Protein AF-A0A962RF43-F1 (afdb_monomer)

Radius of gyration: 31.76 Å; Cα contacts (8 Å, |Δi|>4): 2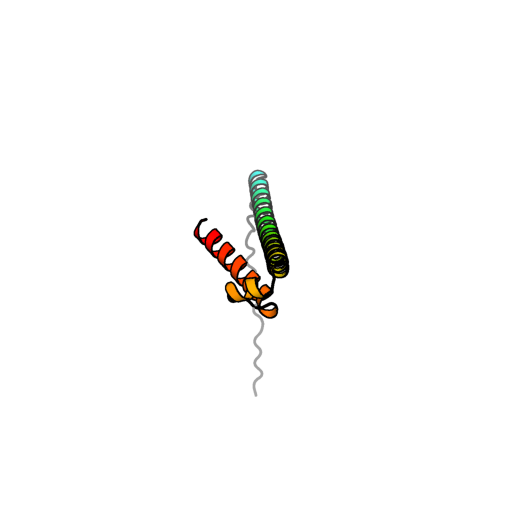3; chains: 1; bounding box: 94×23×60 Å

Structure (mmCIF, N/CA/C/O backbone):
data_AF-A0A962RF43-F1
#
_entry.id   AF-A0A962RF43-F1
#
loop_
_atom_site.group_PDB
_atom_site.id
_atom_site.type_symbol
_atom_site.label_atom_id
_atom_site.label_alt_id
_atom_site.label_comp_id
_atom_site.label_asym_id
_atom_site.label_entity_id
_atom_site.label_seq_id
_atom_site.pdbx_PDB_ins_code
_atom_site.Cartn_x
_atom_site.Cartn_y
_atom_site.Cartn_z
_atom_site.occupancy
_atom_site.B_iso_or_equiv
_atom_site.auth_seq_id
_atom_site.auth_comp_id
_atom_site.auth_asym_id
_atom_site.auth_atom_id
_atom_site.pdbx_PDB_model_num
ATOM 1 N N . MET A 1 1 ? 74.925 -9.893 6.655 1.00 49.09 1 MET A N 1
ATOM 2 C CA . MET A 1 1 ? 74.974 -10.975 5.652 1.00 49.09 1 MET A CA 1
ATOM 3 C C . MET A 1 1 ? 73.718 -10.881 4.804 1.00 49.09 1 MET A C 1
ATOM 5 O O . MET A 1 1 ? 72.641 -10.769 5.368 1.00 49.09 1 MET A O 1
ATOM 9 N N . SER A 1 2 ? 73.921 -10.878 3.488 1.00 54.34 2 SER A N 1
ATOM 10 C CA . SER A 1 2 ? 72.967 -11.125 2.398 1.00 54.34 2 SER A CA 1
ATOM 11 C C . SER A 1 2 ? 71.773 -10.190 2.201 1.00 54.34 2 SER A C 1
ATOM 13 O O . SER A 1 2 ? 70.656 -10.440 2.642 1.00 54.34 2 SER A O 1
ATOM 15 N N . SER A 1 3 ? 72.038 -9.171 1.384 1.00 55.00 3 SER A N 1
ATOM 16 C CA . SER A 1 3 ? 71.104 -8.603 0.412 1.00 55.00 3 SER A CA 1
ATOM 17 C C . SER A 1 3 ? 70.519 -9.697 -0.487 1.00 55.00 3 SER A C 1
ATOM 19 O O . SER A 1 3 ? 71.277 -10.524 -0.992 1.00 55.00 3 SER A O 1
ATOM 21 N N . ASN A 1 4 ? 69.212 -9.657 -0.756 1.00 65.25 4 ASN A N 1
ATOM 22 C CA . ASN A 1 4 ? 68.619 -10.376 -1.883 1.00 65.25 4 ASN A CA 1
ATOM 23 C C . ASN A 1 4 ? 67.982 -9.370 -2.843 1.00 65.25 4 ASN A C 1
ATOM 25 O O . ASN A 1 4 ? 67.029 -8.667 -2.515 1.00 65.25 4 ASN A O 1
ATOM 29 N N . HIS A 1 5 ? 68.596 -9.295 -4.017 1.00 61.19 5 HIS A N 1
ATOM 30 C CA . HIS A 1 5 ? 68.250 -8.470 -5.158 1.00 61.19 5 HIS A CA 1
ATOM 31 C C . HIS A 1 5 ? 67.551 -9.398 -6.160 1.00 61.19 5 HIS A C 1
ATOM 33 O O . HIS A 1 5 ? 68.173 -10.336 -6.653 1.00 61.19 5 HIS A O 1
ATOM 39 N N . VAL A 1 6 ? 66.261 -9.184 -6.419 1.00 69.06 6 VAL 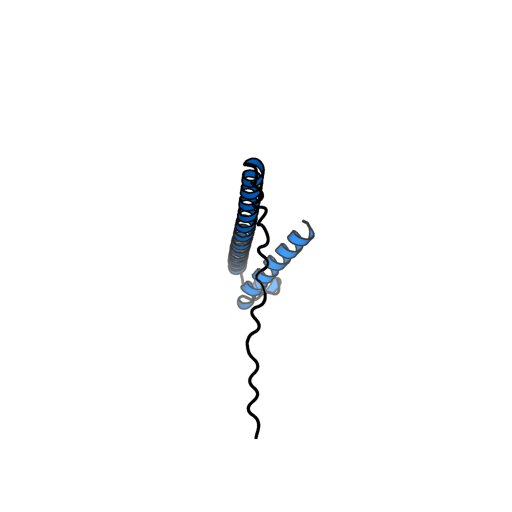A N 1
ATOM 40 C CA . VAL A 1 6 ? 65.503 -9.904 -7.454 1.00 69.06 6 VAL A CA 1
ATOM 41 C C . VAL A 1 6 ? 64.849 -8.847 -8.334 1.00 69.06 6 VAL A C 1
ATOM 43 O O . VAL A 1 6 ? 64.009 -8.078 -7.872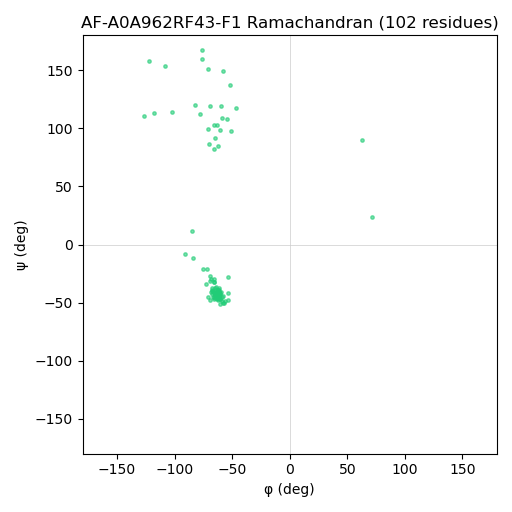 1.00 69.06 6 VAL A O 1
ATOM 46 N N . GLY A 1 7 ? 65.342 -8.743 -9.567 1.00 57.53 7 GLY A N 1
ATOM 47 C CA . GLY A 1 7 ? 64.921 -7.747 -10.547 1.00 57.53 7 GLY A CA 1
ATOM 48 C C . GLY A 1 7 ? 63.563 -8.062 -11.189 1.00 57.53 7 GLY A C 1
ATOM 49 O O . GLY A 1 7 ? 63.132 -9.216 -11.180 1.00 57.53 7 GLY A O 1
ATOM 50 N N . PRO A 1 8 ? 62.888 -7.056 -11.771 1.00 64.38 8 PRO A N 1
ATOM 51 C CA . PRO A 1 8 ? 61.670 -7.264 -12.542 1.00 64.38 8 PRO A CA 1
ATOM 52 C C . PRO A 1 8 ? 62.014 -7.788 -13.944 1.00 64.38 8 PRO A C 1
ATOM 54 O O . PRO A 1 8 ? 62.596 -7.077 -14.764 1.00 64.38 8 PRO A O 1
ATOM 57 N N . ALA A 1 9 ? 61.651 -9.042 -14.217 1.00 61.03 9 ALA A N 1
ATOM 58 C CA . ALA A 1 9 ? 61.602 -9.575 -15.572 1.00 61.03 9 ALA A CA 1
ATOM 59 C C . ALA A 1 9 ? 60.438 -8.906 -16.316 1.00 61.03 9 ALA A C 1
ATOM 61 O O . ALA A 1 9 ? 59.288 -8.981 -15.889 1.00 61.03 9 ALA A O 1
ATOM 62 N N . ALA A 1 10 ? 60.766 -8.209 -17.401 1.00 56.72 10 ALA A N 1
ATOM 63 C CA . ALA A 1 10 ? 59.812 -7.628 -18.328 1.00 56.72 10 ALA A CA 1
ATOM 64 C C . ALA A 1 10 ? 59.050 -8.757 -19.032 1.00 56.72 10 ALA A C 1
ATOM 66 O O . ALA A 1 10 ? 59.591 -9.424 -19.913 1.00 56.72 10 ALA A O 1
ATOM 67 N N . GLU A 1 11 ? 57.814 -8.993 -18.602 1.00 62.25 11 GLU A N 1
ATOM 68 C CA . GLU A 1 11 ? 56.920 -9.940 -19.248 1.00 62.25 11 GLU A CA 1
ATOM 69 C C . GLU A 1 11 ? 56.263 -9.260 -20.453 1.00 62.25 11 GLU A C 1
ATOM 71 O O . GLU A 1 11 ? 55.641 -8.198 -20.362 1.00 62.25 11 GLU A O 1
ATOM 76 N N . THR A 1 12 ? 56.516 -9.867 -21.604 1.00 60.88 12 THR A N 1
ATOM 77 C CA . THR A 1 12 ? 56.040 -9.531 -22.938 1.00 60.88 12 THR A CA 1
ATOM 78 C C . THR A 1 12 ? 54.541 -9.251 -22.951 1.00 60.88 12 THR A C 1
ATOM 80 O O . THR A 1 12 ? 53.725 -10.131 -22.692 1.00 60.88 12 THR A O 1
ATOM 83 N N . ILE A 1 13 ? 54.176 -8.023 -23.315 1.00 62.62 13 ILE A N 1
ATOM 84 C CA . ILE A 1 13 ? 52.802 -7.658 -23.647 1.00 62.62 13 ILE A CA 1
ATOM 85 C C . ILE A 1 13 ? 52.488 -8.329 -24.990 1.00 62.62 13 ILE A C 1
ATOM 87 O O . ILE A 1 13 ? 52.915 -7.848 -26.040 1.00 62.62 13 ILE A O 1
ATOM 91 N N . GLU A 1 14 ? 51.788 -9.467 -24.959 1.00 57.34 14 GLU A N 1
ATOM 92 C CA . GLU A 1 14 ? 51.163 -10.033 -26.152 1.00 57.34 14 GLU A CA 1
ATOM 93 C C . GLU A 1 14 ? 50.184 -9.002 -26.713 1.00 57.34 14 GLU A C 1
ATOM 95 O O . GLU A 1 14 ? 49.138 -8.695 -26.137 1.00 57.34 14 GLU A O 1
ATOM 100 N N . SER A 1 15 ? 50.576 -8.439 -27.852 1.00 58.03 15 SER A N 1
ATOM 101 C CA . SER A 1 15 ? 49.747 -7.609 -28.710 1.00 58.03 15 SER A CA 1
ATOM 102 C C . SER A 1 15 ? 48.636 -8.494 -29.280 1.00 58.03 15 SER A C 1
ATOM 104 O O . SER A 1 15 ? 48.751 -9.045 -30.371 1.00 58.03 15 SER A O 1
ATOM 106 N N . GLY A 1 16 ? 47.579 -8.695 -28.493 1.00 58.81 16 GLY A N 1
ATOM 107 C CA . GLY A 1 16 ? 46.336 -9.284 -28.962 1.00 58.81 16 GLY A CA 1
ATOM 108 C C . GLY A 1 16 ? 45.749 -8.351 -30.009 1.00 58.81 16 GLY A C 1
ATOM 109 O O . GLY A 1 16 ? 45.215 -7.296 -29.667 1.00 58.81 16 GLY A O 1
ATOM 110 N N . GLU A 1 17 ? 45.901 -8.724 -31.278 1.00 52.12 17 GLU A N 1
ATOM 111 C CA . GLU A 1 17 ? 45.261 -8.089 -32.421 1.00 52.12 17 GLU A CA 1
ATOM 112 C C . GLU A 1 17 ? 43.762 -7.996 -32.138 1.00 52.12 17 GLU A C 1
ATOM 114 O O . GLU A 1 17 ? 43.003 -8.961 -32.256 1.00 52.12 17 GLU A O 1
ATOM 119 N N . GLY A 1 18 ? 43.349 -6.817 -31.675 1.00 49.88 18 GLY A N 1
ATOM 120 C CA . GLY A 1 18 ? 41.967 -6.490 -31.404 1.00 49.88 18 GLY A CA 1
ATOM 121 C C . GLY A 1 18 ? 41.194 -6.624 -32.701 1.00 49.88 18 GLY A C 1
ATOM 122 O O . GLY A 1 18 ? 41.194 -5.715 -33.527 1.00 49.88 18 GLY A O 1
ATOM 123 N N . SER A 1 19 ? 40.527 -7.764 -32.874 1.00 49.38 19 SER A N 1
ATOM 124 C CA . SER A 1 19 ? 39.441 -7.931 -33.828 1.00 49.38 19 SER A CA 1
ATOM 125 C C . SER A 1 19 ? 38.336 -6.974 -33.392 1.00 49.38 19 SER A C 1
ATOM 127 O O . SER A 1 19 ? 37.451 -7.310 -32.602 1.00 49.38 19 SER A O 1
ATOM 129 N N . VAL A 1 20 ? 38.453 -5.717 -33.822 1.00 55.78 20 VAL A N 1
ATOM 130 C CA . VAL A 1 20 ? 37.446 -4.688 -33.604 1.00 55.78 20 VAL A CA 1
ATOM 131 C C . VAL A 1 20 ? 36.283 -5.093 -34.493 1.00 55.78 20 VAL A C 1
ATOM 133 O O . VAL A 1 20 ? 36.225 -4.738 -35.669 1.00 55.78 20 VAL A O 1
ATOM 136 N N . ALA A 1 21 ? 35.407 -5.944 -33.960 1.00 57.97 21 ALA A N 1
ATOM 137 C CA . ALA A 1 21 ? 34.204 -6.371 -34.642 1.00 57.97 21 ALA A CA 1
ATOM 138 C C . ALA A 1 21 ? 33.448 -5.104 -35.048 1.00 57.97 21 ALA A C 1
ATOM 140 O O . ALA A 1 21 ? 32.919 -4.385 -34.199 1.00 57.97 21 ALA A O 1
ATOM 141 N N . VAL A 1 22 ? 33.454 -4.801 -36.349 1.00 65.88 22 VAL A N 1
ATOM 142 C CA . VAL A 1 22 ? 32.682 -3.703 -36.922 1.00 65.88 22 VAL A CA 1
ATOM 143 C C . VAL A 1 22 ? 31.221 -4.074 -36.709 1.00 65.88 22 VAL A C 1
ATOM 145 O O . VAL A 1 22 ? 30.625 -4.825 -37.482 1.00 65.88 22 VAL A O 1
ATOM 148 N N . LEU A 1 23 ? 30.665 -3.622 -35.586 1.00 70.31 23 LEU A N 1
ATOM 149 C CA . LEU A 1 23 ? 29.273 -3.845 -35.244 1.00 70.31 23 LEU A CA 1
ATOM 150 C C . LEU A 1 23 ? 28.436 -3.228 -36.354 1.00 70.31 23 LEU A C 1
ATOM 152 O O . LEU A 1 23 ? 28.502 -2.026 -36.618 1.00 70.31 23 LEU A O 1
ATOM 156 N N . SER A 1 24 ? 27.647 -4.067 -37.018 1.00 81.06 24 SER A N 1
ATOM 157 C CA . SER A 1 24 ? 26.726 -3.585 -38.034 1.00 81.06 24 SER A CA 1
ATOM 158 C C . SER A 1 24 ? 25.780 -2.554 -37.413 1.00 81.06 24 SER A C 1
ATOM 160 O O . SER A 1 24 ? 25.406 -2.642 -36.238 1.00 81.06 24 SER A O 1
ATOM 162 N N . ALA A 1 25 ? 25.329 -1.588 -38.213 1.00 83.38 25 ALA A N 1
ATOM 163 C CA . ALA A 1 25 ? 24.340 -0.607 -37.764 1.00 83.38 25 ALA A CA 1
ATOM 164 C C . ALA A 1 25 ? 23.077 -1.275 -37.169 1.00 83.38 25 ALA A C 1
ATOM 166 O O . ALA A 1 25 ? 22.428 -0.708 -36.291 1.00 83.38 25 ALA A O 1
ATOM 167 N N . GLY A 1 26 ? 22.744 -2.497 -37.609 1.00 89.75 26 GLY A N 1
ATOM 168 C CA . GLY A 1 26 ? 21.673 -3.313 -37.035 1.00 89.75 26 GLY A CA 1
ATOM 169 C C . GLY A 1 26 ? 21.955 -3.773 -35.601 1.00 89.75 26 GLY A C 1
ATOM 170 O O . GLY A 1 26 ? 21.087 -3.626 -34.740 1.00 89.75 26 GLY A O 1
ATOM 171 N N . ALA A 1 27 ? 23.168 -4.259 -35.318 1.00 87.50 27 ALA A N 1
ATOM 172 C CA . ALA A 1 27 ? 23.570 -4.674 -33.972 1.00 87.50 27 ALA A CA 1
ATOM 173 C C . ALA A 1 27 ? 23.540 -3.498 -32.983 1.00 87.50 27 ALA A C 1
ATOM 175 O O . ALA A 1 27 ? 23.012 -3.634 -31.878 1.00 87.50 27 ALA A O 1
ATOM 176 N N . LEU A 1 28 ? 24.005 -2.317 -33.410 1.00 89.69 28 LEU A N 1
ATOM 177 C CA . LEU A 1 28 ? 23.958 -1.103 -32.591 1.00 89.69 28 LEU A CA 1
ATOM 178 C C . LEU A 1 28 ? 22.515 -0.692 -32.251 1.00 89.69 28 LEU A C 1
ATOM 180 O O . LEU A 1 28 ? 22.212 -0.381 -31.099 1.00 89.69 28 LEU A O 1
ATOM 184 N N . ARG A 1 29 ? 21.596 -0.740 -33.227 1.00 93.56 29 ARG A N 1
ATOM 185 C CA . ARG A 1 29 ? 20.168 -0.442 -32.999 1.00 93.56 29 ARG A CA 1
ATOM 186 C C . ARG A 1 29 ? 19.517 -1.442 -32.048 1.00 93.56 29 ARG A C 1
ATOM 188 O O . ARG A 1 29 ? 18.746 -1.037 -31.178 1.00 93.56 29 ARG A O 1
ATOM 195 N N . GLN A 1 30 ? 19.826 -2.729 -32.196 1.00 93.12 30 GLN A N 1
ATOM 196 C CA . GLN A 1 30 ? 19.286 -3.769 -31.323 1.00 93.12 30 GLN A CA 1
ATOM 197 C C . GLN A 1 30 ? 19.781 -3.599 -29.882 1.00 93.12 30 GLN A C 1
ATOM 199 O O . GLN A 1 30 ? 18.978 -3.665 -28.950 1.00 93.12 30 GLN A O 1
ATOM 204 N N . ALA A 1 31 ? 21.071 -3.305 -29.700 1.00 92.50 31 ALA A N 1
ATOM 205 C CA . ALA A 1 31 ? 21.646 -3.007 -28.392 1.00 92.50 31 ALA A CA 1
ATOM 206 C C . ALA A 1 31 ? 21.005 -1.761 -27.760 1.00 92.50 31 ALA A C 1
ATOM 208 O O . ALA A 1 31 ? 20.582 -1.807 -26.605 1.00 92.50 31 ALA A O 1
ATOM 209 N N . ALA A 1 32 ? 20.835 -0.678 -28.527 1.00 93.38 32 ALA A N 1
ATOM 210 C CA . ALA A 1 32 ? 20.173 0.537 -28.052 1.00 93.38 32 ALA A CA 1
ATOM 211 C C . ALA A 1 32 ? 18.714 0.280 -27.628 1.00 93.38 32 ALA A C 1
ATOM 213 O O . ALA A 1 32 ? 18.281 0.740 -26.571 1.00 93.38 32 ALA A O 1
ATOM 214 N N . ARG A 1 33 ? 17.958 -0.509 -28.406 1.00 96.56 33 ARG A N 1
ATOM 215 C CA . ARG A 1 33 ? 16.580 -0.896 -28.060 1.00 96.56 33 ARG A CA 1
ATOM 216 C C . ARG A 1 33 ? 16.535 -1.741 -26.787 1.00 96.56 33 ARG A C 1
ATOM 218 O O . ARG A 1 33 ? 15.678 -1.509 -25.934 1.00 96.56 33 ARG A O 1
ATOM 225 N N . ALA A 1 34 ? 17.454 -2.695 -26.645 1.00 94.38 34 ALA A N 1
ATOM 226 C CA . ALA A 1 34 ? 17.561 -3.519 -25.448 1.00 94.38 34 ALA A CA 1
ATOM 227 C C . ALA A 1 34 ? 17.867 -2.660 -24.211 1.00 94.38 34 ALA A C 1
ATOM 229 O O . ALA A 1 34 ? 17.160 -2.781 -23.208 1.00 94.38 34 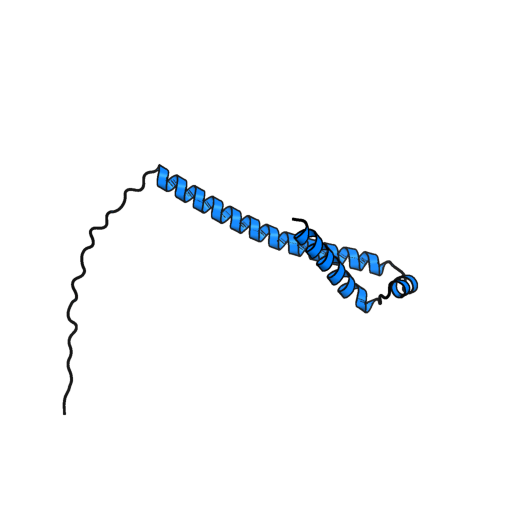ALA A O 1
ATOM 230 N N . ALA A 1 35 ? 18.826 -1.736 -24.312 1.00 93.56 35 ALA A N 1
ATOM 231 C CA . ALA A 1 35 ? 19.166 -0.798 -23.246 1.00 93.56 35 ALA A CA 1
ATOM 232 C C . ALA A 1 35 ? 17.962 0.071 -22.846 1.00 93.56 35 ALA A C 1
ATOM 234 O O . ALA A 1 35 ? 17.597 0.103 -21.672 1.00 93.56 35 ALA A O 1
ATOM 235 N N . LEU A 1 36 ? 17.262 0.674 -23.816 1.00 96.69 36 LEU A N 1
ATOM 236 C CA . LEU A 1 36 ? 16.069 1.484 -23.547 1.00 96.69 36 LEU A CA 1
ATOM 237 C C . LEU A 1 36 ? 14.960 0.667 -22.867 1.00 96.69 36 LEU A C 1
ATOM 239 O O . LEU A 1 36 ? 14.335 1.132 -21.915 1.00 96.69 36 LEU A O 1
ATOM 243 N N . SER A 1 37 ? 14.734 -0.571 -23.317 1.00 96.69 37 SER A N 1
ATOM 244 C CA . SER A 1 37 ? 13.739 -1.466 -22.711 1.00 96.69 37 SER A CA 1
ATOM 245 C C . SER A 1 37 ? 14.103 -1.882 -21.281 1.00 96.69 37 SER A C 1
ATOM 247 O O . SER A 1 37 ? 13.219 -2.092 -20.449 1.00 96.69 37 SER A O 1
ATOM 249 N N . ALA A 1 38 ? 15.396 -2.004 -20.971 1.00 94.19 38 ALA A N 1
ATOM 250 C CA . ALA A 1 38 ? 15.868 -2.278 -19.621 1.00 94.19 38 ALA A CA 1
ATOM 251 C C . ALA A 1 38 ? 15.632 -1.063 -18.716 1.00 94.19 38 ALA A C 1
ATOM 253 O O . ALA A 1 38 ? 15.007 -1.206 -17.667 1.00 94.19 38 ALA A O 1
ATOM 254 N N . SER A 1 39 ? 16.009 0.137 -19.168 1.00 96.19 39 SER A N 1
ATOM 255 C CA . SER A 1 39 ? 15.744 1.384 -18.444 1.00 96.19 39 SER A CA 1
ATOM 256 C C . SER A 1 39 ? 14.249 1.599 -18.193 1.00 96.19 39 SER A C 1
ATOM 258 O O . SER A 1 39 ? 13.855 1.911 -17.070 1.00 96.19 39 SER A O 1
ATOM 260 N N . ALA A 1 40 ? 13.396 1.358 -19.195 1.00 96.69 40 ALA A N 1
ATOM 261 C CA . ALA A 1 40 ? 11.945 1.478 -19.054 1.00 96.69 40 ALA A CA 1
ATOM 262 C C . ALA A 1 40 ? 11.377 0.517 -17.996 1.00 96.69 40 ALA A C 1
ATOM 264 O O . ALA A 1 40 ? 10.508 0.905 -17.215 1.00 96.69 40 ALA A O 1
ATOM 265 N N . ARG A 1 41 ? 11.887 -0.721 -17.923 1.00 96.75 41 ARG A N 1
ATOM 266 C CA . ARG A 1 41 ? 11.493 -1.685 -16.882 1.00 96.75 41 ARG A CA 1
ATOM 267 C C . ARG A 1 41 ? 11.894 -1.213 -15.488 1.00 96.75 41 ARG A C 1
ATOM 269 O O . ARG A 1 41 ? 11.065 -1.296 -14.585 1.00 96.75 41 ARG A O 1
ATOM 276 N N . THR A 1 42 ? 13.100 -0.675 -15.324 1.00 96.75 42 THR A N 1
ATOM 277 C CA . THR A 1 42 ? 13.562 -0.131 -14.038 1.00 96.75 42 THR A CA 1
ATOM 278 C C . THR A 1 42 ? 12.692 1.038 -13.582 1.00 96.75 42 THR A C 1
ATOM 280 O O . THR A 1 42 ? 12.210 1.039 -12.450 1.00 96.75 42 THR A O 1
ATOM 283 N N . VAL A 1 43 ? 12.410 1.994 -14.472 1.00 97.69 43 VAL A N 1
ATOM 284 C CA . VAL A 1 43 ? 11.532 3.135 -14.159 1.00 97.69 43 VAL A CA 1
ATOM 285 C C . VAL A 1 43 ? 10.123 2.656 -13.811 1.00 97.69 43 VAL A C 1
ATOM 287 O O . VAL A 1 43 ? 9.546 3.101 -12.823 1.00 97.69 43 VAL A O 1
ATOM 290 N N . ALA A 1 44 ? 9.576 1.699 -14.565 1.00 96.25 44 ALA A N 1
ATOM 291 C CA . ALA A 1 44 ? 8.267 1.129 -14.265 1.00 96.25 44 ALA A CA 1
ATOM 292 C C . ALA A 1 44 ? 8.240 0.424 -12.898 1.00 96.25 44 ALA A C 1
ATO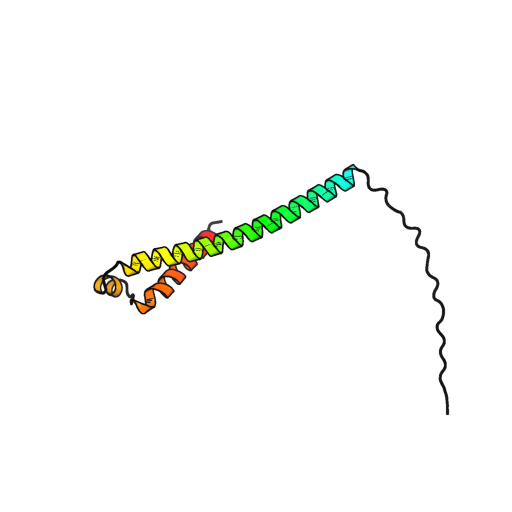M 294 O O . ALA A 1 44 ? 7.252 0.538 -12.175 1.00 96.25 44 ALA A O 1
ATOM 295 N N . GLN A 1 45 ? 9.304 -0.288 -12.517 1.00 96.19 45 GLN A N 1
ATOM 296 C CA . GLN A 1 45 ? 9.416 -0.922 -11.199 1.00 96.19 45 GLN A CA 1
ATOM 297 C C . GLN A 1 45 ? 9.474 0.112 -10.068 1.00 96.19 45 GLN A C 1
ATOM 299 O O . GLN A 1 45 ? 8.764 -0.045 -9.075 1.00 96.19 45 GLN A O 1
ATOM 304 N N . GLN A 1 46 ? 10.251 1.183 -10.239 1.00 96.62 46 GLN A N 1
ATOM 305 C CA . GLN A 1 46 ? 10.330 2.281 -9.271 1.00 96.62 46 GLN A CA 1
ATOM 306 C C . GLN A 1 46 ? 8.997 3.026 -9.141 1.00 96.62 46 GLN A C 1
ATOM 308 O O . GLN A 1 46 ? 8.535 3.294 -8.037 1.00 96.62 46 GLN A O 1
ATOM 313 N N . LEU A 1 47 ? 8.321 3.312 -10.255 1.00 97.19 47 LEU A N 1
ATOM 314 C CA . LEU A 1 47 ? 7.015 3.962 -10.208 1.00 97.19 47 LEU A CA 1
ATOM 315 C C . LEU A 1 47 ? 5.984 3.076 -9.501 1.00 97.19 47 LEU A C 1
ATOM 317 O O . LEU A 1 47 ? 5.210 3.562 -8.681 1.00 97.19 47 LEU A O 1
ATOM 321 N N . ARG A 1 48 ? 5.999 1.762 -9.761 1.00 95.81 48 ARG A N 1
ATOM 322 C CA . ARG A 1 48 ? 5.127 0.815 -9.052 1.00 95.81 48 ARG A CA 1
ATOM 323 C C . ARG A 1 48 ? 5.401 0.797 -7.551 1.00 95.81 48 ARG A C 1
ATOM 325 O O . ARG A 1 48 ? 4.437 0.735 -6.796 1.00 95.81 48 ARG A O 1
ATOM 332 N N . SER A 1 49 ? 6.658 0.838 -7.104 1.00 94.06 49 SER A N 1
ATOM 333 C CA . SER A 1 49 ? 6.962 0.832 -5.666 1.00 94.06 49 SER A CA 1
ATOM 334 C C . SER A 1 49 ? 6.492 2.116 -4.981 1.00 94.06 49 SER A C 1
ATOM 336 O O . SER A 1 49 ? 5.853 2.041 -3.932 1.00 94.06 49 SER A O 1
ATOM 338 N N . VAL A 1 50 ? 6.710 3.273 -5.611 1.00 96.75 50 VAL A N 1
ATOM 339 C CA . VAL A 1 50 ? 6.233 4.570 -5.106 1.00 96.75 50 VAL A CA 1
ATOM 340 C C . VAL A 1 50 ? 4.707 4.610 -5.048 1.00 96.75 50 VAL A C 1
ATOM 342 O O . VAL A 1 50 ? 4.143 4.977 -4.019 1.00 96.75 50 VAL A O 1
ATOM 345 N N . LEU A 1 51 ? 4.027 4.180 -6.115 1.00 95.31 51 LEU A N 1
ATOM 346 C CA . LEU A 1 51 ? 2.565 4.133 -6.142 1.00 95.31 51 LEU A CA 1
ATOM 347 C C . LEU A 1 51 ? 2.017 3.192 -5.068 1.00 95.31 51 LEU A C 1
ATOM 349 O O . LEU A 1 51 ? 1.080 3.569 -4.375 1.00 95.31 51 LEU A O 1
ATOM 353 N N . ARG A 1 52 ? 2.606 2.004 -4.881 1.00 92.88 52 ARG A N 1
ATOM 354 C CA . ARG A 1 52 ? 2.189 1.069 -3.819 1.00 92.88 52 ARG A CA 1
ATOM 355 C C . ARG A 1 52 ? 2.302 1.695 -2.434 1.00 92.88 52 ARG A C 1
ATOM 357 O O . ARG A 1 52 ? 1.362 1.587 -1.654 1.00 92.88 52 ARG A O 1
ATOM 364 N N . LEU A 1 53 ? 3.414 2.371 -2.143 1.00 94.50 53 LEU A N 1
ATOM 365 C CA . LEU A 1 53 ? 3.598 3.053 -0.862 1.00 94.50 53 LEU A CA 1
ATOM 366 C C . LEU A 1 53 ? 2.551 4.156 -0.667 1.00 94.50 53 LEU A C 1
ATOM 368 O O . LEU A 1 53 ? 1.912 4.221 0.379 1.00 94.50 53 LEU A O 1
ATOM 372 N N . TRP A 1 54 ? 2.331 4.977 -1.694 1.00 96.44 54 TRP A N 1
ATOM 373 C CA . TRP A 1 54 ? 1.341 6.049 -1.641 1.00 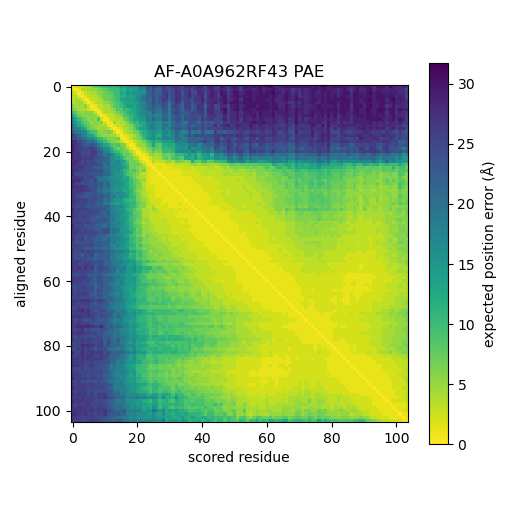96.44 54 TRP A CA 1
ATOM 374 C C . TRP A 1 54 ? -0.084 5.517 -1.439 1.00 96.44 54 TRP A C 1
ATOM 376 O O . TRP A 1 54 ? -0.798 6.004 -0.564 1.00 96.44 54 TRP A O 1
ATOM 386 N N . TYR A 1 55 ? -0.481 4.484 -2.189 1.00 94.06 55 TYR A N 1
ATOM 387 C CA . TYR A 1 55 ? -1.783 3.833 -2.033 1.00 94.06 55 TYR A CA 1
ATOM 388 C C . TYR A 1 55 ? -1.954 3.217 -0.644 1.00 94.06 55 TYR A C 1
ATOM 390 O O . TYR A 1 55 ? -3.031 3.348 -0.064 1.00 94.06 55 TY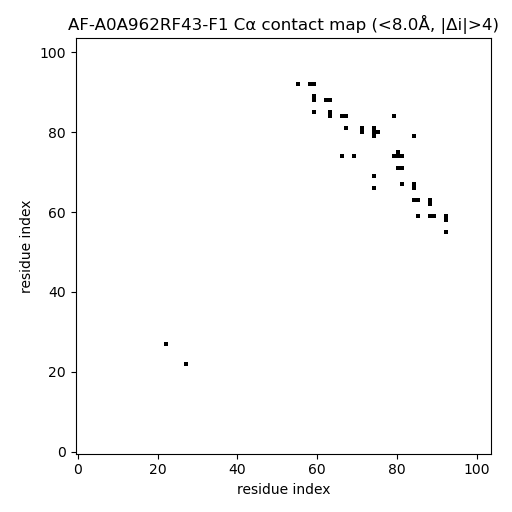R A O 1
ATOM 398 N N . ARG A 1 56 ? -0.907 2.586 -0.097 1.00 94.62 56 ARG A N 1
ATOM 399 C CA . ARG A 1 56 ? -0.921 2.015 1.256 1.00 94.62 56 ARG A CA 1
ATOM 400 C C . ARG A 1 56 ? -1.179 3.091 2.306 1.00 94.62 56 ARG A C 1
ATOM 402 O O . ARG A 1 56 ? -2.114 2.946 3.088 1.00 94.62 56 ARG A O 1
ATOM 409 N N . GLU A 1 57 ? -0.426 4.187 2.280 1.00 96.12 57 GLU A N 1
ATOM 410 C CA . GLU A 1 57 ? -0.618 5.294 3.227 1.00 96.12 57 GLU A CA 1
ATOM 411 C C . GLU A 1 57 ? -2.006 5.934 3.093 1.00 96.12 57 GLU A C 1
ATOM 413 O O . GLU A 1 57 ? -2.679 6.186 4.093 1.00 96.12 57 GLU A O 1
ATOM 418 N N . HIS A 1 58 ? -2.495 6.124 1.863 1.00 96.81 58 HIS A N 1
ATOM 419 C CA . HIS A 1 58 ? -3.847 6.642 1.633 1.00 96.81 58 HIS A CA 1
ATOM 420 C C . HIS A 1 58 ? -4.946 5.691 2.116 1.00 96.81 58 HIS A C 1
ATOM 422 O O . HIS A 1 58 ? -5.986 6.141 2.601 1.00 96.81 58 HIS A O 1
ATOM 428 N N . ALA A 1 59 ? -4.757 4.380 1.963 1.00 96.56 59 ALA A N 1
ATOM 429 C CA . ALA A 1 59 ? -5.697 3.386 2.463 1.00 96.56 59 ALA A CA 1
ATOM 430 C C . ALA A 1 59 ? -5.743 3.412 3.996 1.00 96.56 59 ALA A C 1
ATOM 432 O O . ALA A 1 59 ? -6.830 3.518 4.560 1.00 96.56 59 ALA A O 1
ATOM 433 N N . ILE A 1 60 ? -4.577 3.425 4.654 1.00 97.69 60 ILE A N 1
ATOM 434 C CA . ILE A 1 60 ? -4.475 3.515 6.116 1.00 97.69 60 ILE A CA 1
ATOM 435 C C . ILE A 1 60 ? -5.158 4.788 6.617 1.00 97.69 60 ILE A C 1
ATOM 437 O O . ILE A 1 60 ? -6.007 4.705 7.501 1.00 97.69 60 ILE A O 1
ATOM 441 N N . ALA A 1 61 ? -4.841 5.951 6.037 1.00 98.00 61 ALA A N 1
ATOM 442 C CA . ALA A 1 61 ? -5.429 7.227 6.443 1.00 98.00 61 ALA A CA 1
ATOM 443 C C . ALA A 1 61 ? -6.965 7.204 6.360 1.00 98.00 61 ALA A C 1
ATOM 445 O O . ALA A 1 61 ? -7.639 7.512 7.342 1.00 98.00 61 ALA A O 1
ATOM 446 N N . ARG A 1 62 ? -7.526 6.732 5.238 1.00 98.00 62 ARG A N 1
ATOM 447 C CA . ARG A 1 62 ? -8.985 6.614 5.073 1.00 98.00 62 ARG A CA 1
ATOM 448 C C . ARG A 1 62 ? -9.622 5.659 6.081 1.00 98.00 62 ARG A C 1
ATOM 450 O O . ARG A 1 62 ? -10.685 5.968 6.621 1.00 98.00 62 ARG A O 1
ATOM 457 N N . THR A 1 63 ? -8.997 4.515 6.355 1.00 97.31 63 THR A N 1
ATOM 458 C CA . THR A 1 63 ? -9.494 3.566 7.361 1.00 97.31 63 THR A CA 1
ATOM 459 C C . THR A 1 63 ? -9.441 4.167 8.763 1.00 97.31 63 THR A C 1
ATOM 461 O O . THR A 1 63 ? -10.403 4.033 9.517 1.00 97.31 63 THR A O 1
ATOM 464 N N . VAL A 1 64 ? -8.363 4.877 9.105 1.00 98.19 64 VAL A N 1
ATOM 465 C CA . VAL A 1 64 ? -8.232 5.584 10.386 1.00 98.19 64 VAL A CA 1
ATOM 466 C C . VAL A 1 64 ? -9.330 6.630 10.545 1.00 98.19 64 VAL A C 1
ATOM 468 O O . VAL A 1 64 ? -9.970 6.661 11.594 1.00 98.19 64 VAL A O 1
ATOM 471 N N . ASP A 1 65 ? -9.583 7.450 9.526 1.00 98.25 65 ASP A N 1
ATOM 472 C CA . ASP A 1 65 ? -10.625 8.480 9.578 1.00 98.25 65 ASP A CA 1
ATOM 473 C C . ASP A 1 65 ? -12.022 7.864 9.717 1.00 98.25 65 ASP A C 1
ATOM 475 O O . ASP A 1 65 ? -12.818 8.305 10.546 1.00 98.25 65 ASP A O 1
ATOM 479 N N . THR A 1 66 ? -12.282 6.771 8.994 1.00 97.50 66 THR A N 1
ATOM 480 C CA . THR A 1 66 ? -13.538 6.012 9.101 1.00 97.50 66 THR A CA 1
ATOM 481 C C . THR A 1 66 ? -13.738 5.462 10.516 1.00 97.50 66 THR A C 1
ATOM 483 O O . THR A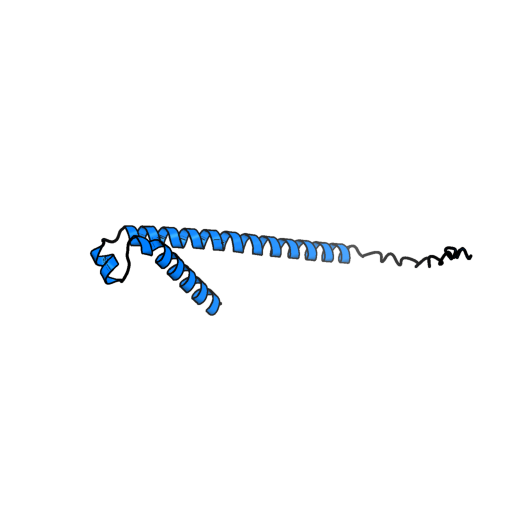 1 66 ? -14.804 5.629 11.102 1.00 97.50 66 THR A O 1
ATOM 486 N N . LEU A 1 67 ? -12.706 4.853 11.109 1.00 97.19 67 LEU A N 1
ATOM 487 C CA . LEU A 1 67 ? -12.766 4.317 12.475 1.00 97.19 67 LEU 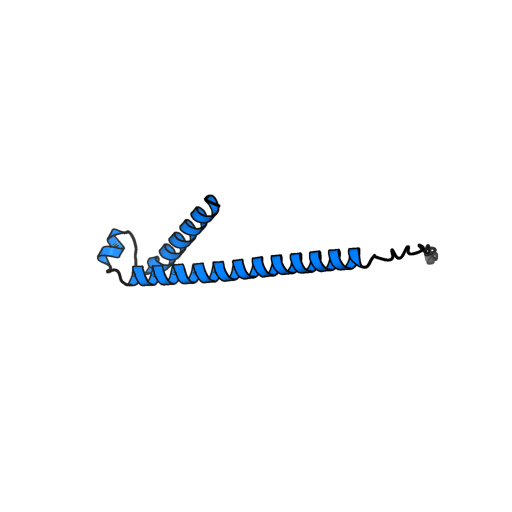A CA 1
ATOM 488 C C . LEU A 1 67 ? -12.842 5.421 13.538 1.00 97.19 67 LEU A C 1
ATOM 490 O O . LEU A 1 67 ? -13.446 5.231 14.593 1.00 97.19 67 LEU A O 1
ATOM 494 N N . ARG A 1 68 ? -12.243 6.588 13.285 1.00 97.44 68 ARG A N 1
ATOM 495 C CA . ARG A 1 68 ? -12.339 7.752 14.178 1.00 97.44 68 ARG A CA 1
ATOM 496 C C . ARG A 1 68 ? -13.741 8.350 14.208 1.00 97.44 68 ARG A C 1
ATOM 498 O O . ARG A 1 68 ? -14.122 8.875 15.249 1.00 97.44 68 ARG A O 1
ATOM 505 N N . ALA A 1 69 ? -14.501 8.235 13.123 1.00 97.94 69 ALA A N 1
ATOM 506 C CA . ALA A 1 69 ? -15.883 8.700 13.067 1.00 97.94 69 ALA A CA 1
ATOM 507 C C . ALA A 1 69 ? -16.859 7.834 13.889 1.00 97.94 69 ALA A C 1
ATOM 509 O O . ALA A 1 69 ? -17.923 8.319 14.265 1.00 97.94 69 ALA A O 1
ATOM 510 N N . LEU A 1 70 ? -16.508 6.577 14.189 1.00 97.69 70 LEU A N 1
ATOM 511 C CA . LEU A 1 70 ? -17.318 5.703 15.045 1.00 97.69 70 LEU A CA 1
ATOM 512 C C . LEU A 1 70 ? -17.271 6.167 16.502 1.00 97.69 70 LEU A C 1
ATOM 514 O O . LEU A 1 70 ? -16.269 6.733 16.940 1.00 97.69 70 LEU A O 1
ATOM 518 N N . ASP A 1 71 ? -18.326 5.908 17.270 1.00 97.62 71 ASP A N 1
ATOM 519 C CA . ASP A 1 71 ? -18.345 6.138 18.716 1.00 97.62 71 ASP A CA 1
ATOM 520 C C . ASP A 1 71 ? -17.567 5.051 19.492 1.00 97.62 71 ASP A C 1
ATOM 522 O O . ASP A 1 71 ? -17.197 4.001 18.961 1.00 97.62 71 ASP A O 1
ATOM 526 N N . ASP A 1 72 ? -17.297 5.309 20.774 1.00 97.62 72 ASP A N 1
ATOM 527 C CA . ASP A 1 72 ? -16.505 4.406 21.619 1.00 97.62 72 ASP A CA 1
ATOM 528 C C . ASP A 1 72 ? -17.214 3.083 21.943 1.00 97.62 72 ASP A C 1
ATOM 530 O O . ASP A 1 72 ? -16.532 2.085 22.187 1.00 97.62 72 ASP A O 1
ATOM 534 N N . ALA A 1 73 ? -18.552 3.051 21.964 1.00 97.75 73 ALA A N 1
ATOM 535 C CA . ALA A 1 73 ? -19.302 1.821 22.205 1.00 97.75 73 ALA A CA 1
ATOM 536 C C . ALA A 1 73 ? -19.193 0.892 20.990 1.00 97.75 73 ALA A C 1
ATOM 538 O O . ALA A 1 73 ? -18.851 -0.277 21.153 1.00 97.75 73 ALA A O 1
ATOM 539 N N . THR A 1 74 ? -19.358 1.440 19.784 1.00 98.00 74 THR A N 1
ATOM 540 C CA . THR A 1 74 ? -19.169 0.728 18.515 1.00 98.00 74 THR A CA 1
ATOM 541 C C . THR A 1 74 ? -17.734 0.223 18.367 1.00 98.00 74 THR A C 1
ATOM 543 O O . THR A 1 74 ? -17.519 -0.931 18.003 1.00 98.00 74 THR A O 1
ATOM 546 N N . LEU A 1 75 ? -16.727 1.043 18.695 1.00 97.88 75 LEU A N 1
ATOM 547 C CA . LEU A 1 75 ? -15.330 0.591 18.671 1.00 97.88 75 LEU A CA 1
ATOM 548 C C . LEU A 1 75 ? -15.073 -0.548 19.658 1.00 97.88 75 LEU A C 1
ATOM 550 O O . LEU A 1 75 ? -14.363 -1.495 19.327 1.00 97.88 75 LEU A O 1
ATOM 554 N N . ARG A 1 76 ? -15.656 -0.475 20.858 1.00 97.56 76 ARG A N 1
ATOM 555 C CA . ARG A 1 76 ? -15.500 -1.516 21.878 1.00 97.56 76 ARG A CA 1
ATOM 556 C C . ARG A 1 76 ? -16.167 -2.826 21.470 1.00 97.56 76 ARG A C 1
ATOM 558 O O . ARG A 1 76 ? -15.598 -3.877 21.748 1.00 97.56 76 ARG A O 1
ATOM 565 N N . ASP A 1 77 ? -17.317 -2.758 20.805 1.00 98.12 77 ASP A N 1
ATOM 566 C CA . ASP A 1 77 ? -18.039 -3.927 20.290 1.00 98.12 77 ASP A CA 1
ATOM 567 C C . ASP A 1 77 ? -17.187 -4.731 19.294 1.00 98.12 77 ASP A C 1
ATOM 569 O O . ASP A 1 77 ? -17.075 -5.950 19.393 1.00 98.12 77 ASP A O 1
ATOM 573 N N . ILE A 1 78 ? -16.452 -4.038 18.419 1.00 96.44 78 ILE A N 1
ATOM 574 C CA . ILE A 1 78 ? -15.512 -4.668 17.476 1.00 96.44 78 ILE A CA 1
ATOM 575 C C . ILE A 1 78 ? -14.119 -4.945 18.081 1.00 96.44 78 ILE A C 1
ATOM 577 O O . ILE A 1 78 ? -13.174 -5.254 17.352 1.00 96.44 78 ILE A O 1
ATOM 581 N N . GLY A 1 79 ? -13.959 -4.822 19.404 1.00 97.12 79 GLY A N 1
ATOM 582 C CA . GLY A 1 79 ? -12.706 -5.119 20.107 1.00 97.12 79 GLY A CA 1
ATOM 583 C C . GLY A 1 79 ? -11.577 -4.109 19.869 1.00 97.12 79 GLY A C 1
ATOM 584 O O . GLY A 1 79 ? -10.401 -4.446 20.015 1.00 97.12 79 GLY A O 1
ATOM 585 N N . LEU A 1 80 ? -11.908 -2.872 19.499 1.00 97.75 80 LEU A N 1
ATOM 586 C CA . LEU A 1 80 ? -10.960 -1.796 19.222 1.00 97.75 80 LEU A CA 1
ATOM 587 C C . LEU A 1 80 ? -10.972 -0.714 20.303 1.00 97.75 80 LEU A C 1
ATOM 589 O O . LEU A 1 80 ? -11.963 -0.439 20.974 1.00 97.75 80 LEU A O 1
ATOM 593 N N . THR A 1 81 ? -9.832 -0.043 20.436 1.00 97.31 81 THR A N 1
ATOM 594 C CA . THR A 1 81 ? -9.678 1.168 21.249 1.00 97.31 81 THR A CA 1
ATOM 595 C C . THR A 1 81 ? -9.180 2.307 20.369 1.00 97.31 81 THR A C 1
ATOM 597 O O . THR A 1 81 ? -8.545 2.062 19.341 1.00 97.31 81 THR A O 1
ATOM 600 N N . ARG A 1 82 ? -9.401 3.565 20.778 1.00 96.88 82 ARG A N 1
ATOM 601 C CA . ARG A 1 82 ? -8.920 4.747 20.035 1.00 96.88 82 ARG A CA 1
ATOM 602 C C . ARG A 1 82 ? -7.419 4.699 19.756 1.00 96.88 82 ARG A C 1
ATOM 604 O O . ARG A 1 82 ? -6.996 4.985 18.639 1.00 96.88 82 ARG A O 1
ATOM 611 N N . CYS A 1 83 ? -6.634 4.277 20.745 1.00 96.88 83 CYS A N 1
ATOM 612 C CA . CYS A 1 83 ? -5.188 4.116 20.610 1.00 96.88 83 CYS A CA 1
ATOM 613 C C . CYS A 1 83 ? -4.810 3.002 19.618 1.00 96.88 83 CYS A C 1
ATOM 615 O O . CYS A 1 83 ? -3.775 3.093 18.965 1.00 96.88 83 CYS A O 1
ATOM 617 N N . GLY A 1 84 ? -5.652 1.973 19.472 1.00 97.62 84 GLY A N 1
ATOM 618 C CA . GLY A 1 84 ? -5.426 0.833 18.579 1.00 97.62 84 GLY A CA 1
ATOM 619 C C . GLY A 1 84 ? -5.845 1.045 17.119 1.00 97.62 84 GLY A C 1
ATOM 620 O O . GLY A 1 84 ? -5.467 0.238 16.274 1.00 97.62 84 GLY A O 1
ATOM 621 N N . ILE A 1 85 ? -6.582 2.117 16.796 1.00 97.94 85 ILE A N 1
ATOM 622 C CA . ILE A 1 85 ? -7.143 2.352 15.448 1.00 97.94 85 ILE A CA 1
ATOM 623 C C . ILE A 1 85 ? -6.073 2.287 14.356 1.00 97.94 85 ILE A C 1
ATOM 625 O O . ILE A 1 85 ? -6.267 1.616 13.346 1.00 97.94 85 ILE A O 1
ATOM 629 N N . ARG A 1 86 ? -4.936 2.967 14.553 1.00 97.69 86 ARG A N 1
ATOM 630 C CA . ARG A 1 86 ? -3.885 3.022 13.529 1.00 97.69 86 ARG A CA 1
ATOM 631 C C . ARG A 1 86 ? -3.265 1.649 13.275 1.00 97.69 86 ARG A C 1
ATOM 633 O O . ARG A 1 86 ? -3.165 1.243 12.124 1.00 97.69 86 ARG A O 1
ATOM 640 N N . ALA A 1 87 ? -2.928 0.923 14.339 1.00 97.75 87 ALA A N 1
ATOM 641 C CA . ALA A 1 87 ? -2.359 -0.417 14.227 1.00 97.75 87 ALA A CA 1
ATOM 642 C C . ALA A 1 87 ? -3.337 -1.397 13.555 1.00 97.75 87 ALA A C 1
ATOM 644 O O . ALA A 1 87 ? -2.934 -2.209 12.726 1.00 97.75 87 ALA A O 1
ATOM 645 N N . ALA A 1 88 ? -4.634 -1.301 13.865 1.00 97.50 88 ALA A N 1
ATOM 646 C CA . ALA A 1 88 ? -5.650 -2.122 13.211 1.00 97.50 88 ALA A CA 1
ATOM 647 C C . ALA A 1 88 ? -5.822 -1.770 11.725 1.00 97.50 88 ALA A C 1
ATOM 649 O O . ALA A 1 88 ? -5.952 -2.673 10.900 1.00 97.50 88 ALA A O 1
ATOM 650 N N . ALA A 1 89 ? -5.782 -0.480 11.372 1.00 97.75 89 ALA A N 1
ATOM 651 C CA . ALA A 1 89 ? -5.835 -0.031 9.982 1.00 97.75 89 ALA A CA 1
ATOM 652 C C . ALA A 1 89 ? -4.634 -0.543 9.169 1.00 97.75 89 ALA A C 1
ATOM 654 O O . ALA A 1 89 ? -4.821 -1.070 8.075 1.00 97.75 89 ALA A O 1
ATOM 655 N N . GLU A 1 90 ? -3.421 -0.459 9.723 1.00 97.50 90 GLU A N 1
ATOM 656 C CA . GLU A 1 90 ? -2.203 -1.019 9.119 1.00 97.50 90 GLU A CA 1
ATOM 657 C C . GLU A 1 90 ? -2.345 -2.528 8.871 1.00 97.50 90 GLU A C 1
ATOM 659 O O . GLU A 1 90 ? -2.172 -2.989 7.743 1.00 97.50 90 GLU A O 1
ATOM 664 N N . GLN A 1 91 ? -2.773 -3.293 9.882 1.00 96.88 91 GLN A N 1
ATOM 665 C CA . GLN A 1 91 ? -2.986 -4.738 9.744 1.00 96.88 91 GLN A CA 1
ATOM 666 C C . GLN A 1 91 ? -4.058 -5.094 8.706 1.00 96.88 91 GLN A C 1
ATOM 668 O O . GLN A 1 91 ? -3.923 -6.097 8.005 1.00 96.88 91 GLN A O 1
ATOM 673 N N . ALA A 1 92 ? -5.137 -4.313 8.615 1.00 96.06 92 ALA A N 1
ATOM 674 C CA . ALA A 1 92 ? -6.196 -4.540 7.636 1.00 96.06 92 ALA A CA 1
ATOM 675 C C . ALA A 1 92 ? -5.690 -4.320 6.202 1.00 96.06 92 ALA A C 1
ATOM 677 O O . ALA A 1 92 ? -5.930 -5.158 5.333 1.00 96.06 92 ALA A O 1
ATOM 678 N N . VAL A 1 93 ? -4.942 -3.236 5.970 1.00 96.12 93 VAL A N 1
ATOM 679 C CA . VAL A 1 93 ? -4.363 -2.924 4.656 1.00 96.12 93 VAL A CA 1
ATOM 680 C C . VAL A 1 93 ? -3.305 -3.952 4.256 1.00 96.12 93 VAL A C 1
ATOM 682 O O . VAL A 1 93 ? -3.284 -4.373 3.098 1.00 96.12 93 VAL A O 1
ATOM 685 N N . ASP A 1 94 ? -2.467 -4.405 5.189 1.00 94.25 94 ASP A N 1
ATOM 686 C CA . ASP A 1 94 ? -1.438 -5.412 4.908 1.00 94.25 94 ASP A CA 1
ATOM 687 C C . ASP A 1 94 ? -2.055 -6.788 4.580 1.00 94.25 94 ASP A C 1
ATOM 689 O O . ASP A 1 94 ? -1.611 -7.450 3.639 1.00 94.25 94 ASP A O 1
ATOM 693 N N . LYS A 1 95 ? -3.135 -7.190 5.271 1.00 94.94 95 LYS A N 1
ATOM 694 C CA . LYS A 1 95 ? -3.903 -8.413 4.950 1.00 94.94 95 LYS A CA 1
ATOM 695 C C . LYS A 1 95 ? -4.575 -8.353 3.578 1.00 94.94 95 LYS A C 1
ATOM 697 O O . LYS A 1 95 ? -4.672 -9.370 2.894 1.00 94.94 95 LYS A O 1
ATOM 702 N N . GLU A 1 96 ? -5.063 -7.185 3.173 1.00 92.81 96 GLU A N 1
ATOM 703 C CA . GLU A 1 96 ? -5.652 -7.012 1.842 1.00 92.81 96 GLU A CA 1
ATOM 704 C C . GLU A 1 96 ? -4.581 -7.126 0.747 1.00 92.81 96 GLU A C 1
ATOM 706 O O . GLU A 1 96 ? -4.783 -7.804 -0.260 1.00 92.81 96 GLU A O 1
ATOM 711 N N . HIS A 1 97 ? -3.395 -6.550 0.979 1.00 89.56 97 HIS A N 1
ATOM 712 C CA . HIS A 1 97 ? -2.266 -6.675 0.056 1.00 89.56 97 HIS A CA 1
ATOM 713 C C . HIS A 1 97 ? -1.771 -8.118 -0.082 1.00 89.56 97 HIS A C 1
ATOM 715 O O . HIS A 1 97 ? -1.435 -8.525 -1.195 1.00 89.56 97 HIS A O 1
ATOM 721 N N . SER A 1 98 ? -1.736 -8.899 1.005 1.00 91.00 98 SER A N 1
ATOM 722 C CA . SER A 1 98 ? -1.346 -10.312 0.918 1.00 91.00 98 SER A CA 1
ATOM 723 C C . SER A 1 98 ? -2.348 -11.116 0.086 1.00 91.00 98 SER A C 1
ATOM 725 O O . SER A 1 98 ? -1.943 -11.836 -0.817 1.00 91.00 98 SER A O 1
ATOM 727 N N . ARG A 1 99 ? -3.657 -10.905 0.285 1.00 91.31 99 ARG A N 1
ATOM 728 C CA . ARG A 1 99 ? -4.707 -11.571 -0.511 1.00 91.31 99 ARG A CA 1
ATOM 729 C C . ARG A 1 99 ? -4.643 -11.217 -1.994 1.00 91.31 99 ARG A C 1
ATOM 731 O O . ARG A 1 99 ? -4.802 -12.093 -2.837 1.00 91.31 99 ARG A O 1
ATOM 738 N N . ALA A 1 100 ? -4.400 -9.947 -2.312 1.00 88.44 100 ALA A N 1
ATOM 739 C CA . ALA A 1 100 ? -4.241 -9.505 -3.694 1.00 88.44 100 ALA A CA 1
ATOM 740 C C . ALA A 1 100 ? -2.984 -10.099 -4.353 1.00 88.44 100 ALA A C 1
ATOM 742 O O . ALA A 1 100 ? -2.991 -10.344 -5.557 1.00 88.44 100 ALA A O 1
ATOM 743 N N . SER A 1 101 ? -1.919 -10.340 -3.577 1.00 85.06 101 SER A N 1
ATOM 744 C CA . SER A 1 101 ? -0.706 -11.008 -4.059 1.00 85.06 101 SER A CA 1
ATOM 745 C C . SER A 1 101 ? -0.906 -12.504 -4.298 1.00 85.06 101 SER A C 1
ATOM 747 O O . SER A 1 101 ? -0.285 -13.033 -5.210 1.00 85.06 101 SER A O 1
ATOM 749 N N . ASP A 1 102 ? -1.736 -13.178 -3.499 1.00 88.69 102 ASP A N 1
ATOM 750 C CA . ASP A 1 102 ? -2.009 -14.616 -3.649 1.00 88.69 102 ASP A CA 1
ATOM 751 C C . ASP A 1 102 ? -2.935 -14.920 -4.843 1.00 88.69 102 ASP A C 1
ATOM 753 O O . ASP A 1 102 ? -2.974 -16.046 -5.336 1.00 88.69 102 ASP A O 1
ATOM 757 N N . ALA A 1 103 ? -3.695 -13.923 -5.305 1.00 85.12 103 ALA A N 1
ATOM 758 C CA . ALA A 1 103 ? -4.647 -14.052 -6.408 1.00 85.12 103 ALA A CA 1
ATOM 759 C C . ALA A 1 103 ? -4.061 -13.743 -7.804 1.00 85.12 103 ALA A C 1
ATOM 761 O O . ALA A 1 103 ? -4.772 -13.922 -8.796 1.00 85.12 103 ALA A O 1
ATOM 762 N N . ALA A 1 104 ? -2.823 -13.243 -7.885 1.00 74.38 104 ALA A N 1
ATOM 763 C CA . ALA A 1 104 ? -2.174 -12.767 -9.114 1.00 74.38 104 ALA A CA 1
ATOM 764 C C . ALA A 1 104 ? -1.117 -13.747 -9.639 1.00 74.38 104 ALA A C 1
ATOM 766 O O . ALA A 1 104 ? -1.059 -13.916 -10.879 1.00 74.38 104 ALA A O 1
#

Solvent-accessible surface area (backbone atoms only — not comparable to full-atom values): 6350 Å² total; per-residue (Å²): 137,80,88,85,86,80,82,87,78,86,75,80,79,79,80,72,79,74,80,73,73,79,71,48,75,64,55,54,51,52,52,52,52,51,52,53,54,50,53,51,49,52,52,51,51,52,51,51,53,53,50,51,52,51,51,50,54,53,50,32,51,52,46,34,54,56,58,64,72,50,55,71,67,62,35,44,74,74,75,44,48,85,88,45,40,58,63,52,25,48,53,51,53,52,53,52,52,51,54,57,60,76,75,109

Secondary structure (DSSP, 8-state):
------------------------HHHHHHHHHHHHHHHHHHHHHHHHHHHHHHHHHHHHHHHHHHHHHS-HHHHHHTT--GGGHHHHHHHHHHHHHHHHHHT-

Foldseek 3Di:
DDDDDDDDDDDDDPPPPPPPPPQPPVNVVVVVVVVVVVVVVVVVVVVVVVVVVVVLVVQLVVQLVVLVPDDQVVQVVVVHDNVCSSVVSNVVSVVVVVVVVVVD

Sequence (104 aa):
MSSNHVGPAAETIESGEGSVAVLSAGALRQAARAALSASARTVAQQLRSVLRLWYREHAIARTVDTLRALDDATLRDIGLTRCGIRAAAEQAVDKEHSRASDAA

pLDDT: mean 86.88, std 15.62, range [49.09, 98.25]

Mean predicted aligned error: 10.76 Å